Protein AF-A0A2I0L7T7-F1 (afdb_monomer)

Nearest PDB structures (foldseek):
  6m0u-assembly1_A  TM=9.670E-01  e=1.595E-09  Arachis hypogaea
  8peh-assembly1_B  TM=9.390E-01  e=1.366E-09  Lotus japonicus
  8peh-assembly2_C  TM=9.490E-01  e=1.862E-09  Lotus japonicus
  7xdv-assembly2_B  TM=9.484E-01  e=1.100E-07  Arabidopsis thaliana
  8ps7-assembly1_A  TM=7.766E-01  e=1.770E-04  Medicago truncatula

Radius of gyration: 17.0 Å; Cα contacts (8 Å, |Δi|>4): 180; chains: 1; bounding box: 36×36×53 Å

Mean predicted aligned error: 6.67 Å

Structure (mmCIF, N/CA/C/O backbone):
data_AF-A0A2I0L7T7-F1
#
_entry.id   AF-A0A2I0L7T7-F1
#
loop_
_atom_site.group_PDB
_atom_site.id
_atom_site.type_symbol
_atom_site.label_atom_id
_atom_site.label_alt_id
_atom_site.label_comp_id
_atom_site.label_asym_id
_atom_site.label_entity_id
_atom_site.label_seq_id
_atom_site.pdbx_PDB_ins_code
_atom_site.Cartn_x
_atom_site.Cartn_y
_atom_site.Cartn_z
_atom_site.occupancy
_atom_site.B_iso_or_equiv
_atom_site.auth_seq_id
_atom_site.auth_comp_id
_atom_site.auth_asym_id
_atom_site.auth_atom_id
_atom_site.pdbx_PDB_model_num
ATOM 1 N N . MET A 1 1 ? -5.008 14.626 -14.109 1.00 52.53 1 MET A N 1
ATOM 2 C CA . MET A 1 1 ? -6.191 13.937 -13.543 1.00 52.53 1 MET A CA 1
ATOM 3 C C . MET A 1 1 ? -6.039 13.975 -12.029 1.00 52.53 1 MET A C 1
ATOM 5 O O . MET A 1 1 ? -4.927 13.749 -11.578 1.00 52.53 1 MET A O 1
ATOM 9 N N . ASN A 1 2 ? -7.081 14.312 -11.264 1.00 82.94 2 ASN A N 1
ATOM 10 C CA . ASN A 1 2 ? -6.993 14.408 -9.799 1.00 82.94 2 ASN A CA 1
ATOM 11 C C . ASN A 1 2 ? -7.837 13.297 -9.170 1.00 82.94 2 ASN A C 1
ATOM 13 O O . ASN A 1 2 ? -9.029 13.210 -9.468 1.00 82.94 2 ASN A O 1
ATOM 17 N N . ALA A 1 3 ? -7.229 12.471 -8.316 1.00 82.88 3 ALA A N 1
ATOM 18 C CA . ALA A 1 3 ? -7.952 11.460 -7.551 1.00 82.88 3 ALA A CA 1
ATOM 19 C C . ALA A 1 3 ? -8.825 12.121 -6.470 1.00 82.88 3 ALA A C 1
ATOM 21 O O . ALA A 1 3 ? -8.458 13.153 -5.903 1.00 82.88 3 ALA A O 1
ATOM 22 N N . LYS A 1 4 ? -9.990 11.529 -6.193 1.00 85.88 4 LYS A N 1
ATOM 23 C CA . LYS A 1 4 ? -10.905 11.941 -5.123 1.00 85.88 4 LYS A CA 1
ATOM 24 C C . LYS A 1 4 ? -11.348 10.700 -4.361 1.00 85.88 4 LYS A C 1
ATOM 26 O O . LYS A 1 4 ? -11.772 9.733 -4.984 1.00 85.88 4 LYS A O 1
ATOM 31 N N . VAL A 1 5 ? -11.269 10.746 -3.035 1.00 83.94 5 VAL A N 1
ATOM 32 C CA . VAL A 1 5 ? -11.820 9.693 -2.174 1.00 83.94 5 VAL A CA 1
ATOM 33 C C . VAL A 1 5 ? -13.331 9.900 -2.069 1.00 83.94 5 VAL A C 1
ATOM 35 O O . VAL A 1 5 ? -13.794 11.029 -1.896 1.00 83.94 5 VAL A O 1
ATOM 38 N N . CYS A 1 6 ? -14.096 8.823 -2.214 1.00 78.06 6 CYS A N 1
ATOM 39 C CA . CYS A 1 6 ? -15.552 8.825 -2.111 1.00 78.06 6 CYS A CA 1
ATOM 40 C C . CYS A 1 6 ? -16.029 7.573 -1.361 1.00 78.06 6 CYS A C 1
ATOM 42 O O . CYS A 1 6 ? -15.228 6.684 -1.096 1.00 78.06 6 CYS A O 1
ATOM 44 N N . ASP A 1 7 ? -17.318 7.540 -1.020 1.00 77.19 7 ASP A N 1
ATOM 45 C CA . ASP A 1 7 ? -17.968 6.488 -0.225 1.00 77.19 7 ASP A CA 1
ATOM 46 C C . ASP A 1 7 ? -17.467 6.357 1.227 1.00 77.19 7 ASP A C 1
ATOM 48 O O . ASP A 1 7 ? -16.685 5.487 1.599 1.00 77.19 7 ASP A O 1
ATOM 52 N N . PHE A 1 8 ? -17.994 7.234 2.083 1.00 80.38 8 PHE A N 1
ATOM 53 C CA . PHE A 1 8 ? -17.770 7.207 3.531 1.00 80.38 8 PHE A CA 1
ATOM 54 C C . PHE A 1 8 ? -18.842 6.387 4.277 1.00 80.38 8 PHE A C 1
ATOM 56 O O . PHE A 1 8 ? -19.000 6.531 5.489 1.00 80.38 8 PHE A O 1
ATOM 63 N N . GLY A 1 9 ? -19.616 5.537 3.582 1.00 70.75 9 GLY A N 1
ATOM 64 C CA . GLY A 1 9 ? -20.756 4.809 4.1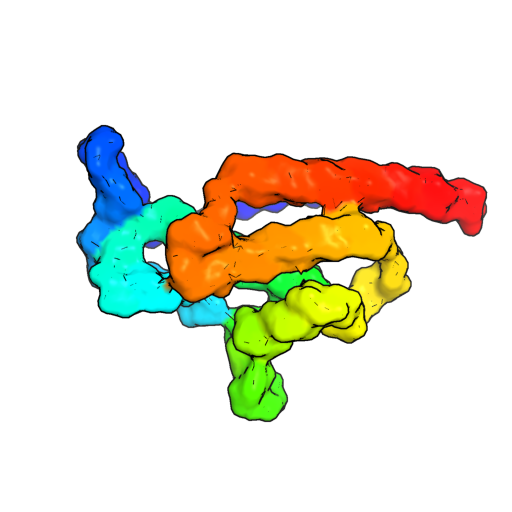63 1.00 70.75 9 GLY A CA 1
ATOM 65 C C . GLY A 1 9 ? -20.378 3.816 5.270 1.00 70.75 9 GLY A C 1
ATOM 66 O O . GLY A 1 9 ? -21.218 3.446 6.096 1.00 70.75 9 GLY A O 1
ATOM 67 N N . LEU A 1 10 ? -19.107 3.411 5.317 1.00 75.06 10 LEU A N 1
ATOM 68 C CA . LEU A 1 10 ? -18.542 2.545 6.355 1.00 75.06 10 LEU A CA 1
ATOM 69 C C . LEU A 1 10 ? -17.606 3.277 7.323 1.00 75.06 10 LEU A C 1
ATOM 71 O O . LEU A 1 10 ? -17.155 2.664 8.293 1.00 75.06 10 LEU A O 1
ATOM 75 N N . SER A 1 11 ? -17.341 4.567 7.104 1.00 76.44 11 SER A N 1
ATOM 76 C CA . SER A 1 11 ? -16.431 5.343 7.942 1.00 76.44 11 SER A CA 1
ATOM 77 C C . SER A 1 11 ? -16.917 5.391 9.388 1.00 76.44 11 SER A C 1
ATOM 79 O O . SER A 1 11 ? -18.112 5.512 9.678 1.00 76.44 11 SER A O 1
ATOM 81 N N . LYS A 1 12 ? -15.970 5.289 10.320 1.00 78.56 12 LYS A N 1
ATOM 82 C CA . LYS A 1 12 ? -16.234 5.350 11.756 1.00 78.56 12 LYS A CA 1
ATOM 83 C C . LYS A 1 12 ? -15.550 6.571 12.340 1.00 78.56 12 LYS A C 1
ATOM 85 O O . LYS A 1 12 ? -14.352 6.753 12.172 1.00 78.56 12 LYS A O 1
ATOM 90 N N . GLN A 1 13 ? -16.321 7.387 13.048 1.00 75.81 13 GLN A N 1
ATOM 91 C CA . GLN A 1 13 ? -15.763 8.459 13.855 1.00 75.81 13 GLN A CA 1
ATOM 92 C C . GLN A 1 13 ? -15.314 7.886 15.198 1.00 75.81 13 GLN A C 1
ATOM 94 O O . GLN A 1 13 ? -16.100 7.247 15.901 1.00 75.81 13 GLN A O 1
ATOM 99 N N . ILE A 1 14 ? -14.061 8.137 15.560 1.00 71.00 14 ILE A N 1
ATOM 100 C CA . ILE A 1 14 ? -13.557 7.873 16.903 1.00 71.00 14 ILE A CA 1
ATOM 101 C C . ILE A 1 14 ? -14.066 9.009 17.799 1.00 71.00 14 ILE A C 1
ATOM 103 O O . ILE A 1 14 ? -13.699 10.166 17.622 1.00 71.00 14 ILE A O 1
ATOM 107 N N . THR A 1 15 ? -14.989 8.698 18.710 1.00 62.19 15 THR A N 1
ATOM 108 C CA . THR A 1 15 ? -15.691 9.695 19.543 1.00 62.19 15 THR A CA 1
ATOM 109 C C . THR A 1 15 ? -15.010 9.978 20.884 1.00 62.19 15 THR A C 1
ATOM 111 O O . THR A 1 15 ? -15.459 10.858 21.614 1.00 62.19 15 THR A O 1
ATOM 114 N N . ARG A 1 16 ? -13.939 9.251 21.227 1.00 64.19 16 ARG A N 1
ATOM 115 C CA . ARG A 1 16 ? -13.134 9.471 22.439 1.00 64.19 16 ARG A CA 1
ATOM 116 C C . ARG A 1 16 ? -11.702 9.798 22.039 1.00 64.19 16 ARG A C 1
ATOM 118 O O . ARG A 1 16 ? -11.113 9.026 21.293 1.00 64.19 16 ARG A O 1
ATOM 125 N N . GLU A 1 17 ? -11.151 10.884 22.576 1.00 57.69 17 GLU A N 1
ATOM 126 C CA . GLU A 1 17 ? -9.782 11.343 22.279 1.00 57.69 17 GLU A CA 1
ATOM 127 C C . GLU A 1 17 ? -8.707 10.283 22.603 1.00 57.69 17 GLU A C 1
ATOM 129 O O . GLU A 1 17 ? -7.692 10.225 21.919 1.00 57.69 17 GLU A O 1
ATOM 134 N N . ASP A 1 18 ? -8.970 9.379 23.556 1.00 59.47 18 ASP A N 1
ATOM 135 C CA . ASP A 1 18 ? -8.044 8.303 23.958 1.00 59.47 18 ASP A CA 1
ATOM 136 C C . ASP A 1 18 ? -8.282 6.952 23.250 1.00 59.47 18 ASP A C 1
ATOM 138 O O . ASP A 1 18 ? -7.606 5.961 23.540 1.00 59.47 18 ASP A O 1
ATOM 142 N N . ALA A 1 19 ? -9.295 6.843 22.384 1.00 61.19 19 ALA A N 1
ATOM 143 C CA . ALA A 1 19 ? -9.620 5.569 21.749 1.00 61.19 19 ALA A CA 1
ATOM 144 C C . ALA A 1 19 ? -8.732 5.329 20.521 1.00 61.19 19 ALA A C 1
ATOM 146 O O . ALA A 1 19 ? -8.837 6.014 19.513 1.00 61.19 19 ALA A O 1
ATOM 147 N N . THR A 1 20 ? -7.893 4.297 20.583 1.00 70.25 20 THR A N 1
ATOM 148 C CA . THR A 1 20 ? -7.011 3.885 19.475 1.00 70.25 20 THR A CA 1
ATOM 149 C C . THR A 1 20 ? -7.703 3.002 18.434 1.00 70.25 20 THR A C 1
ATOM 151 O O . THR A 1 20 ? -7.120 2.695 17.395 1.00 70.25 20 THR A O 1
ATOM 154 N N . HIS A 1 21 ? -8.932 2.557 18.714 1.00 69.94 21 HIS A N 1
ATOM 155 C CA . HIS A 1 21 ? -9.677 1.625 17.877 1.00 69.94 21 HIS A CA 1
ATOM 156 C C . HIS A 1 21 ? -11.194 1.757 18.065 1.00 69.94 21 HIS A C 1
ATOM 158 O O . HIS A 1 21 ? -11.683 2.231 19.094 1.00 69.94 21 HIS A O 1
ATOM 164 N N . VAL A 1 22 ? -11.949 1.262 17.084 1.00 70.62 22 VAL A N 1
ATOM 165 C CA . VAL A 1 22 ? -13.403 1.089 17.146 1.00 70.62 22 VAL A CA 1
ATOM 166 C C . VAL A 1 22 ? -13.720 -0.401 17.071 1.00 70.62 22 VAL A C 1
ATOM 168 O O . VAL A 1 22 ? -13.466 -1.042 16.055 1.00 70.62 22 VAL A O 1
ATOM 171 N N . THR A 1 23 ? -14.311 -0.961 18.129 1.00 73.31 23 THR A N 1
ATOM 172 C CA . THR A 1 23 ? -14.825 -2.340 18.087 1.00 73.31 23 THR A CA 1
ATOM 173 C C . THR A 1 23 ? -16.148 -2.355 17.324 1.00 73.31 23 THR A C 1
ATOM 175 O O . THR A 1 23 ? -17.106 -1.684 17.716 1.00 73.31 23 THR A O 1
ATOM 178 N N . THR A 1 24 ? -16.223 -3.079 16.208 1.00 66.00 24 THR A N 1
ATOM 179 C CA . THR A 1 24 ? -17.431 -3.122 15.373 1.00 66.00 24 THR A CA 1
ATOM 180 C C . THR A 1 24 ? -17.537 -4.433 14.600 1.00 66.00 24 THR A C 1
ATOM 182 O O . THR A 1 24 ? -16.538 -5.114 14.391 1.00 66.00 24 THR A O 1
ATOM 185 N N . VAL A 1 25 ? -18.751 -4.783 14.152 1.00 67.94 25 VAL A N 1
ATOM 186 C CA . VAL A 1 25 ? -18.948 -5.922 13.243 1.00 67.94 25 VAL A CA 1
ATOM 187 C C . VAL A 1 25 ? -18.085 -5.701 12.008 1.00 67.94 25 VAL A C 1
ATOM 189 O O . VAL A 1 25 ? -18.133 -4.618 11.420 1.00 67.94 25 VAL A O 1
ATOM 192 N N . VAL A 1 26 ? -17.327 -6.726 11.623 1.00 70.31 26 VAL A N 1
ATOM 193 C CA . VAL A 1 26 ? -16.447 -6.680 10.457 1.00 70.31 26 VAL A CA 1
ATOM 194 C C . VAL A 1 26 ? -17.256 -6.308 9.215 1.00 70.31 26 VAL A C 1
ATOM 196 O O . VAL A 1 26 ? -18.179 -7.022 8.819 1.00 70.31 26 VAL A O 1
ATOM 199 N N . LYS A 1 27 ? -16.923 -5.165 8.616 1.00 72.44 27 LYS A N 1
ATOM 200 C CA . LYS A 1 27 ? -17.485 -4.683 7.351 1.00 72.44 27 LYS A CA 1
ATOM 201 C C . LYS A 1 27 ? -16.350 -4.183 6.467 1.00 72.44 27 LYS A C 1
ATOM 203 O O . LYS A 1 27 ? -15.466 -3.487 6.947 1.00 72.44 27 LYS A O 1
ATOM 208 N N . GLY A 1 28 ? -16.394 -4.515 5.183 1.00 76.31 28 GLY A N 1
ATOM 209 C CA . GLY A 1 28 ? -15.417 -4.061 4.199 1.00 76.31 28 GLY A CA 1
ATOM 210 C C . GLY A 1 28 ? -15.481 -4.880 2.915 1.00 76.31 28 GLY A C 1
ATOM 211 O O . GLY A 1 28 ? -16.247 -5.842 2.818 1.00 76.31 28 GLY A O 1
ATOM 212 N N . THR A 1 29 ? -14.674 -4.488 1.935 1.00 82.62 29 THR A N 1
ATOM 213 C CA . THR A 1 29 ? -14.579 -5.169 0.640 1.00 82.62 29 THR A CA 1
ATOM 214 C C . THR A 1 29 ? -13.547 -6.290 0.715 1.00 82.62 29 THR A C 1
ATOM 216 O O . THR A 1 29 ? -12.422 -6.087 1.180 1.00 82.62 29 THR A O 1
ATOM 219 N N . ALA A 1 30 ? -13.920 -7.487 0.256 1.00 84.06 30 ALA A N 1
ATOM 220 C CA . ALA A 1 30 ? -13.005 -8.622 0.191 1.00 84.06 30 ALA A CA 1
ATOM 221 C C . ALA A 1 30 ? -11.769 -8.271 -0.661 1.00 84.06 30 ALA A C 1
ATOM 223 O O . ALA A 1 30 ? -11.896 -7.639 -1.705 1.00 84.06 30 ALA A O 1
ATOM 224 N N . GLY A 1 31 ? -10.576 -8.655 -0.199 1.00 87.31 31 GLY A N 1
ATOM 225 C CA . GLY A 1 31 ? -9.300 -8.322 -0.851 1.00 87.31 31 GLY A CA 1
ATOM 226 C C . GLY A 1 31 ? -8.586 -7.109 -0.261 1.00 87.31 31 GLY A C 1
ATOM 227 O O . GLY A 1 31 ? -7.364 -7.124 -0.182 1.00 87.31 31 GLY A O 1
ATOM 228 N N . TYR A 1 32 ? -9.333 -6.117 0.231 1.00 91.75 32 TYR A N 1
ATOM 229 C CA . TYR A 1 32 ? -8.780 -4.925 0.892 1.00 91.75 32 TYR A CA 1
ATOM 230 C C . TYR A 1 32 ? -8.804 -5.024 2.421 1.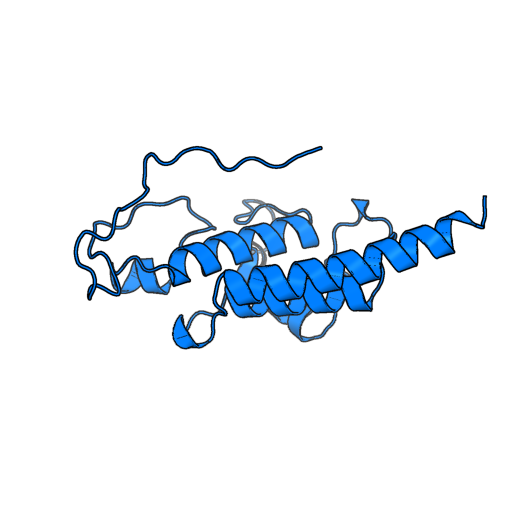00 91.75 32 TYR A C 1
ATOM 232 O O . TYR A 1 32 ? -8.196 -4.213 3.110 1.00 91.75 32 TYR A O 1
ATOM 240 N N . LEU A 1 33 ? -9.529 -6.006 2.962 1.00 90.00 33 LEU A N 1
ATOM 241 C CA . LEU A 1 33 ? -9.784 -6.113 4.390 1.00 90.00 33 LEU A CA 1
ATOM 242 C C . LEU A 1 33 ? -8.514 -6.448 5.185 1.00 90.00 33 LEU A C 1
ATOM 244 O O . LEU A 1 33 ? -7.865 -7.464 4.940 1.00 90.00 33 LEU A O 1
ATOM 248 N N . ASP A 1 34 ? -8.228 -5.624 6.191 1.00 91.19 34 ASP A N 1
ATOM 249 C CA . ASP A 1 34 ? -7.150 -5.848 7.149 1.00 91.19 34 ASP A CA 1
ATOM 250 C C . ASP A 1 34 ? -7.348 -7.179 7.914 1.00 91.19 34 ASP A C 1
ATOM 252 O O . ASP A 1 34 ? -8.373 -7.357 8.585 1.00 91.19 34 ASP A O 1
ATOM 256 N N . PRO A 1 35 ? -6.385 -8.121 7.851 1.00 90.31 35 PRO A N 1
ATOM 257 C CA . PRO A 1 35 ? -6.489 -9.411 8.529 1.00 90.31 35 PRO A CA 1
ATOM 258 C C . PRO A 1 35 ? -6.502 -9.292 10.061 1.00 90.31 35 PRO A C 1
ATOM 260 O O . PRO A 1 35 ? -7.117 -10.128 10.730 1.00 90.31 35 PRO A O 1
ATOM 263 N N . GLU A 1 36 ? -5.864 -8.267 10.632 1.00 88.50 36 GLU A N 1
ATOM 264 C CA . GLU A 1 36 ? -5.941 -7.996 12.068 1.00 88.50 36 GLU A CA 1
ATOM 265 C C . GLU A 1 36 ? -7.313 -7.467 12.458 1.00 88.50 36 GLU A C 1
ATOM 267 O O . GLU A 1 36 ? -7.896 -7.974 13.414 1.00 88.50 36 GLU A O 1
ATOM 272 N N . TYR A 1 37 ? -7.878 -6.526 11.699 1.00 84.81 37 TYR A N 1
ATOM 273 C CA . TYR A 1 37 ? -9.254 -6.073 11.914 1.00 84.81 37 TYR A CA 1
ATOM 274 C C . TYR A 1 37 ? -10.249 -7.234 11.804 1.00 84.81 37 TYR A C 1
ATOM 276 O O . TYR A 1 37 ? -11.122 -7.379 12.656 1.00 84.81 37 TYR A O 1
ATOM 284 N N . TYR A 1 38 ? -10.090 -8.105 10.804 1.00 84.69 38 TYR A N 1
ATOM 285 C CA . TYR A 1 38 ? -10.927 -9.294 10.649 1.00 84.69 38 TYR A CA 1
ATOM 286 C C . TYR A 1 38 ? -10.869 -10.210 11.882 1.00 84.69 38 TYR A C 1
ATOM 288 O O . TYR A 1 38 ? -11.896 -10.712 12.336 1.00 84.69 38 TYR A O 1
ATOM 296 N N . SER A 1 39 ? -9.672 -10.405 12.439 1.00 85.06 39 SER A N 1
ATOM 297 C CA . SER A 1 39 ? -9.446 -11.333 13.553 1.00 85.06 39 SER A CA 1
ATOM 298 C C . SER A 1 39 ? -9.830 -10.743 14.912 1.00 85.06 39 SER A C 1
ATOM 300 O O . SER A 1 39 ? -10.379 -11.441 15.761 1.00 85.06 39 SER A O 1
ATOM 302 N N . THR A 1 40 ? -9.538 -9.461 15.131 1.00 85.69 40 THR A N 1
ATOM 303 C CA . THR A 1 40 ? -9.704 -8.773 16.422 1.00 85.69 40 THR A CA 1
ATOM 304 C C . THR A 1 40 ? -11.023 -8.013 16.532 1.00 85.69 40 THR A C 1
ATOM 306 O O . THR A 1 40 ? -11.432 -7.664 17.636 1.00 85.69 40 THR A O 1
ATOM 309 N N . GLN A 1 41 ? -11.684 -7.739 15.401 1.00 83.38 41 GLN A N 1
ATOM 310 C CA . GLN A 1 41 ? -12.837 -6.837 15.281 1.00 83.38 41 GLN A CA 1
ATOM 311 C C . GLN A 1 41 ? -12.535 -5.387 15.702 1.00 83.38 41 GLN A C 1
ATOM 313 O O . GLN A 1 41 ? -13.458 -4.594 15.911 1.00 83.38 41 GLN A O 1
ATOM 318 N N . GLN A 1 42 ? -11.250 -5.027 15.807 1.00 83.06 42 GLN A N 1
ATOM 319 C CA . GLN A 1 42 ? -10.782 -3.690 16.160 1.00 83.06 42 GLN A CA 1
ATOM 320 C C . GLN A 1 42 ? -10.382 -2.930 14.899 1.00 83.06 42 GLN A C 1
ATOM 322 O O . GLN A 1 42 ? -9.360 -3.213 14.279 1.00 83.06 42 GLN A O 1
ATOM 327 N N . LEU A 1 43 ? -11.214 -1.972 14.502 1.00 82.69 43 LEU A N 1
ATOM 328 C CA . LEU A 1 43 ? -10.909 -1.079 13.392 1.00 82.69 43 LEU A CA 1
ATOM 329 C C . LEU A 1 43 ? -9.971 0.024 13.885 1.00 82.69 43 LEU A C 1
ATOM 331 O O . LEU A 1 43 ? -10.288 0.697 14.867 1.00 82.69 43 LEU A O 1
ATOM 335 N N . THR A 1 44 ? -8.848 0.228 13.203 1.00 87.75 44 THR A N 1
ATOM 336 C CA . THR A 1 44 ? -7.850 1.255 13.544 1.00 87.75 44 THR A CA 1
ATOM 337 C C . THR A 1 44 ? -7.462 2.060 12.307 1.00 87.75 44 THR A C 1
ATOM 339 O O . THR A 1 44 ? -7.713 1.631 11.183 1.00 87.75 44 THR A O 1
ATOM 342 N N . GLU A 1 45 ? -6.751 3.175 12.487 1.00 90.38 45 GLU A N 1
ATOM 343 C CA . GLU A 1 45 ? -6.127 3.892 11.361 1.00 90.38 45 GLU A CA 1
ATOM 344 C C . GLU A 1 45 ? -5.163 2.991 10.563 1.00 90.38 45 GLU A C 1
ATOM 346 O O . GLU A 1 45 ? -4.987 3.159 9.357 1.00 90.38 45 GLU A O 1
ATOM 351 N N . LYS A 1 46 ? -4.560 1.980 11.206 1.00 94.50 46 LYS A N 1
ATOM 352 C CA . LYS A 1 46 ? -3.691 1.004 10.530 1.00 94.50 46 LYS A CA 1
ATOM 353 C C . LYS A 1 46 ? -4.464 0.051 9.618 1.00 94.50 46 LYS A C 1
ATOM 355 O O . LYS A 1 46 ? -3.854 -0.537 8.722 1.00 94.50 46 LYS A O 1
ATOM 360 N N . SER A 1 47 ? -5.773 -0.099 9.807 1.00 92.38 47 SER A N 1
ATOM 361 C CA . SER A 1 47 ? -6.636 -0.853 8.892 1.00 92.38 47 SER A CA 1
ATOM 362 C C . SER A 1 47 ? -6.845 -0.102 7.572 1.00 92.38 47 SER A C 1
ATOM 364 O O . SER A 1 47 ? -6.841 -0.720 6.504 1.00 92.38 47 SER A O 1
ATOM 366 N N . ASP A 1 48 ? -6.91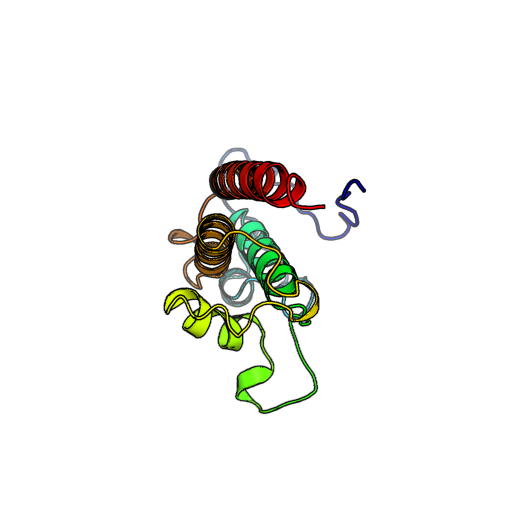3 1.233 7.622 1.00 93.81 48 ASP A N 1
ATOM 367 C CA . ASP A 1 48 ? -6.933 2.077 6.421 1.00 93.81 48 ASP A CA 1
ATOM 368 C C . ASP A 1 48 ? -5.577 2.050 5.703 1.00 93.81 48 ASP A C 1
ATOM 370 O O . ASP A 1 48 ? -5.535 1.928 4.478 1.00 93.81 48 ASP A O 1
ATOM 374 N N . VAL A 1 49 ? -4.464 2.067 6.452 1.00 97.56 49 VAL A N 1
ATOM 375 C CA . VAL A 1 49 ? -3.110 1.899 5.883 1.00 97.56 49 VAL A CA 1
ATOM 376 C C . VAL A 1 49 ? -2.993 0.577 5.123 1.00 97.56 49 VAL A C 1
ATOM 378 O O . VAL A 1 49 ? -2.478 0.563 4.007 1.00 97.56 49 VAL A O 1
ATOM 381 N N . TYR A 1 50 ? -3.497 -0.524 5.691 1.00 97.12 50 TYR A N 1
ATOM 382 C CA . TYR A 1 50 ? -3.496 -1.824 5.015 1.00 97.12 50 TYR A CA 1
ATOM 383 C C . TYR A 1 50 ? -4.268 -1.768 3.697 1.00 97.12 50 TYR A C 1
ATOM 385 O O . TYR A 1 50 ? -3.731 -2.122 2.647 1.00 97.12 50 TYR A O 1
ATOM 393 N N . SER A 1 51 ? -5.501 -1.260 3.746 1.00 95.88 51 SER A N 1
ATOM 394 C CA . SER A 1 51 ? -6.374 -1.152 2.573 1.00 95.88 51 SER A CA 1
ATOM 395 C C . SER A 1 51 ? -5.735 -0.293 1.476 1.00 95.88 51 SER A C 1
ATOM 397 O O . SER A 1 51 ? -5.755 -0.660 0.302 1.00 95.88 51 SER A O 1
ATOM 399 N N . PHE A 1 52 ? -5.098 0.820 1.851 1.00 97.50 52 PHE A N 1
ATOM 400 C CA . PHE A 1 52 ? -4.356 1.669 0.921 1.00 97.50 52 PHE A CA 1
ATOM 401 C C . PHE A 1 52 ? -3.105 0.976 0.359 1.00 97.50 52 PHE A C 1
ATOM 403 O O . PHE A 1 52 ? -2.804 1.113 -0.824 1.00 97.50 52 PHE A O 1
ATOM 410 N N . GLY A 1 53 ? -2.403 0.183 1.170 1.00 98.00 53 GLY A N 1
ATOM 411 C CA . GLY A 1 53 ? -1.295 -0.657 0.717 1.00 98.00 53 GLY A CA 1
ATOM 412 C C . GLY A 1 53 ? -1.712 -1.635 -0.383 1.00 98.00 53 GLY A C 1
ATOM 413 O O . GLY A 1 53 ? -1.000 -1.769 -1.375 1.00 98.00 53 GLY A O 1
ATOM 414 N N . VAL A 1 54 ? -2.892 -2.251 -0.263 1.00 97.56 54 VAL A N 1
ATOM 415 C CA . VAL A 1 54 ? -3.463 -3.105 -1.320 1.00 97.56 54 VAL A CA 1
ATOM 416 C C . VAL A 1 54 ? -3.708 -2.308 -2.604 1.00 97.56 54 VAL A C 1
ATOM 418 O O . VAL A 1 54 ? -3.335 -2.777 -3.675 1.00 97.56 54 VAL A O 1
ATOM 421 N N . VAL A 1 55 ? -4.248 -1.086 -2.506 1.00 96.88 55 VAL A N 1
ATOM 422 C CA . VAL A 1 55 ? -4.426 -0.192 -3.668 1.00 96.88 55 VAL A CA 1
ATOM 423 C C . VAL A 1 55 ? -3.085 0.137 -4.329 1.00 96.88 55 VAL A C 1
ATOM 425 O O . VAL A 1 55 ? -2.987 0.133 -5.552 1.00 96.88 55 VAL A O 1
ATOM 428 N N . LEU A 1 56 ? -2.024 0.388 -3.555 1.00 97.56 56 LEU A N 1
ATOM 429 C CA . LEU A 1 56 ? -0.691 0.604 -4.127 1.00 97.56 56 LEU A CA 1
ATOM 430 C C . LEU A 1 56 ? -0.190 -0.633 -4.879 1.00 97.56 56 LEU A C 1
ATOM 432 O O . LEU A 1 56 ? 0.336 -0.493 -5.978 1.00 97.56 56 LEU A O 1
ATOM 436 N N . LEU A 1 57 ? -0.369 -1.835 -4.324 1.00 97.12 57 LEU A N 1
ATOM 437 C CA . LEU A 1 57 ? 0.003 -3.072 -5.016 1.00 97.12 57 LEU A CA 1
ATOM 438 C C . LEU A 1 57 ? -0.797 -3.265 -6.307 1.00 97.12 57 LEU A C 1
ATOM 440 O O . LEU A 1 57 ? -0.224 -3.671 -7.315 1.00 97.12 57 LEU A O 1
ATOM 444 N N . GLU A 1 58 ? -2.089 -2.944 -6.291 1.00 95.81 58 GLU A N 1
ATOM 445 C CA . GLU A 1 58 ? -2.964 -2.999 -7.465 1.00 95.81 58 GLU A CA 1
ATOM 446 C C . GLU A 1 58 ? -2.473 -2.045 -8.560 1.00 95.81 58 GLU A C 1
ATOM 448 O O . GLU A 1 58 ? -2.369 -2.446 -9.717 1.00 95.81 58 GLU A O 1
ATOM 453 N N . LEU A 1 59 ? -2.069 -0.824 -8.196 1.00 95.44 59 LEU A N 1
ATOM 454 C CA . LEU A 1 59 ? -1.493 0.149 -9.129 1.00 95.44 59 LEU A CA 1
ATOM 455 C C . LEU A 1 59 ? -0.122 -0.274 -9.672 1.00 95.44 59 LEU A C 1
ATOM 457 O O . LEU A 1 59 ? 0.161 -0.036 -10.842 1.00 95.44 59 LEU A O 1
ATOM 461 N N . ILE A 1 60 ? 0.731 -0.876 -8.838 1.00 95.31 60 ILE A N 1
ATOM 462 C CA . ILE A 1 60 ? 2.060 -1.348 -9.253 1.00 95.31 60 ILE A CA 1
ATOM 463 C C . ILE A 1 60 ? 1.928 -2.524 -10.218 1.00 95.31 60 ILE A C 1
ATOM 465 O O . ILE A 1 60 ? 2.633 -2.563 -11.220 1.00 95.31 60 ILE A O 1
ATOM 469 N N . CYS A 1 61 ? 1.051 -3.481 -9.912 1.00 93.81 61 CYS A N 1
ATOM 470 C CA . CYS A 1 61 ? 0.973 -4.747 -10.639 1.00 93.81 61 CYS A CA 1
ATOM 471 C C . CYS A 1 61 ? -0.055 -4.732 -11.778 1.00 93.81 61 CYS A C 1
ATOM 473 O O . CYS A 1 61 ? -0.029 -5.622 -12.622 1.00 93.81 61 CYS A O 1
ATOM 475 N N . GLY A 1 62 ? -0.997 -3.783 -11.781 1.00 92.88 62 GLY A N 1
ATOM 476 C CA . GLY A 1 62 ? -2.102 -3.750 -12.743 1.00 92.88 62 GLY A CA 1
ATOM 477 C C . GLY A 1 62 ? -3.089 -4.908 -12.569 1.00 92.88 62 GLY A C 1
ATOM 478 O O . GLY A 1 62 ? -3.700 -5.354 -13.540 1.00 92.88 62 GLY A O 1
ATOM 479 N N . ARG A 1 63 ? -3.219 -5.448 -11.348 1.00 91.62 63 ARG A N 1
ATOM 480 C CA . ARG A 1 63 ? -4.023 -6.643 -11.040 1.00 91.62 63 ARG A CA 1
ATOM 481 C C . ARG A 1 63 ? -5.013 -6.368 -9.919 1.00 91.62 63 ARG A C 1
ATOM 483 O O . ARG A 1 63 ? -4.658 -5.735 -8.930 1.00 91.62 63 ARG A O 1
ATOM 490 N N . GLU A 1 64 ? -6.213 -6.926 -10.047 1.00 91.25 64 GLU A N 1
ATOM 491 C CA . GLU A 1 64 ? -7.240 -6.858 -9.006 1.00 91.25 64 GLU A CA 1
ATOM 492 C C . GLU A 1 64 ? -6.769 -7.552 -7.706 1.00 91.25 64 GLU A C 1
ATOM 494 O O . GLU A 1 64 ? -6.064 -8.567 -7.769 1.00 91.25 64 GLU A O 1
ATOM 499 N N . PRO A 1 65 ? -7.183 -7.068 -6.518 1.00 90.25 65 PRO A N 1
ATOM 500 C CA . PRO A 1 65 ? -6.764 -7.630 -5.232 1.00 90.25 65 PRO A CA 1
ATOM 501 C C . PRO A 1 65 ? -7.121 -9.101 -5.032 1.00 90.25 65 PRO A C 1
ATOM 503 O O . PRO A 1 65 ? -6.396 -9.830 -4.349 1.00 90.25 65 PRO A O 1
ATOM 506 N N . LEU A 1 66 ? -8.257 -9.520 -5.594 1.00 88.56 66 LEU A N 1
ATOM 507 C CA . LEU A 1 66 ? -8.701 -10.905 -5.632 1.00 88.56 66 LEU A CA 1
ATOM 508 C C . LEU A 1 66 ? -8.920 -11.301 -7.084 1.00 88.56 66 LEU A C 1
ATOM 510 O O . LEU A 1 66 ? -9.818 -10.778 -7.735 1.00 88.56 66 LEU A O 1
ATOM 514 N N . SER A 1 67 ? -8.123 -12.241 -7.582 1.00 79.00 67 SER A N 1
ATOM 515 C CA . SER A 1 67 ? -8.289 -12.753 -8.938 1.00 79.00 67 SER A CA 1
ATOM 516 C C . SER A 1 67 ? -9.012 -14.091 -8.918 1.00 79.00 67 SER A C 1
ATOM 518 O O . SER A 1 67 ? -8.568 -15.040 -8.279 1.00 79.00 67 SER A O 1
ATOM 520 N N . HIS A 1 68 ? -10.101 -14.201 -9.677 1.00 66.62 68 HIS A N 1
ATOM 521 C CA . HIS A 1 68 ? -10.807 -15.470 -9.885 1.00 66.62 68 HIS A CA 1
ATOM 522 C C . HIS A 1 68 ? -10.149 -16.365 -10.950 1.00 66.62 68 HIS A C 1
ATOM 524 O O . HIS A 1 68 ? -10.653 -17.446 -11.249 1.00 66.62 68 HIS A O 1
ATOM 530 N N . THR A 1 69 ? -9.031 -15.924 -11.530 1.00 63.66 69 THR A N 1
ATOM 531 C CA . THR A 1 69 ? -8.338 -16.591 -12.634 1.00 63.66 69 THR A CA 1
ATOM 532 C C . THR A 1 69 ? -6.868 -16.812 -12.286 1.00 63.66 69 THR A C 1
ATOM 534 O O . THR A 1 69 ? -6.168 -15.856 -11.967 1.00 63.66 69 THR A O 1
ATOM 537 N N . GLY A 1 70 ? -6.378 -18.051 -12.384 1.00 65.12 70 GLY A N 1
ATOM 538 C CA . GLY A 1 70 ? -4.971 -18.386 -12.134 1.00 65.12 70 GLY A CA 1
ATOM 539 C C . GLY A 1 70 ? -4.785 -19.604 -11.229 1.00 65.12 70 GLY A C 1
ATOM 540 O O . GLY A 1 70 ? -5.707 -20.396 -11.032 1.00 65.12 70 GLY A O 1
ATOM 541 N N . THR A 1 71 ? -3.573 -19.769 -10.692 1.00 65.94 71 THR A N 1
ATOM 542 C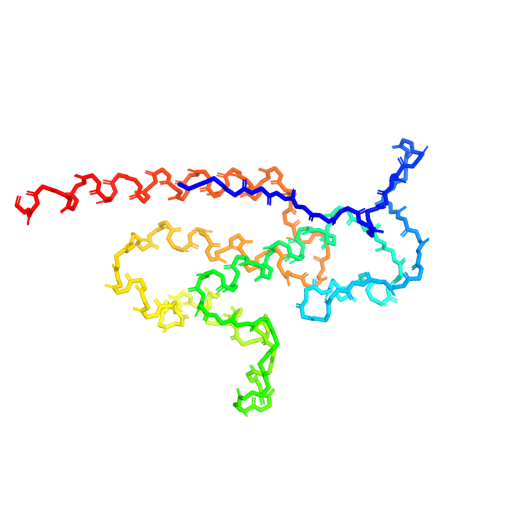 CA . THR A 1 71 ? -3.271 -20.793 -9.681 1.00 65.94 71 THR A CA 1
ATOM 543 C C . THR A 1 71 ? -3.821 -20.371 -8.313 1.00 65.94 71 THR A C 1
ATOM 545 O O . THR A 1 71 ? -3.949 -19.167 -8.064 1.00 65.94 71 THR A O 1
ATOM 548 N N . PRO A 1 72 ? -4.109 -21.316 -7.395 1.00 64.56 72 PRO A N 1
ATOM 549 C CA . PRO A 1 72 ? -4.587 -21.000 -6.043 1.00 64.56 72 PRO A CA 1
ATOM 550 C C . PRO A 1 72 ? -3.714 -19.969 -5.310 1.00 64.56 72 PRO A C 1
ATOM 552 O O . PRO A 1 72 ? -4.230 -19.107 -4.603 1.00 64.56 72 PRO A O 1
ATOM 555 N N . ASP A 1 73 ? -2.403 -20.007 -5.558 1.00 63.25 73 ASP A N 1
ATOM 556 C CA . ASP A 1 73 ? -1.409 -19.121 -4.942 1.00 63.25 73 ASP A CA 1
ATOM 557 C C . ASP A 1 73 ? -1.470 -17.674 -5.464 1.00 63.25 73 ASP A C 1
ATOM 559 O O . ASP A 1 73 ? -0.972 -16.754 -4.821 1.00 63.25 73 ASP A O 1
ATOM 563 N N . SER A 1 74 ? -2.107 -17.455 -6.619 1.00 67.94 74 SER A N 1
ATOM 564 C CA . SER A 1 74 ? -2.278 -16.137 -7.248 1.00 67.94 74 SER A CA 1
ATOM 565 C C . SER A 1 74 ? -3.635 -15.486 -6.969 1.00 67.94 74 SER A C 1
ATOM 567 O O . SER A 1 74 ? -3.899 -14.389 -7.458 1.00 67.94 74 SER A O 1
ATOM 569 N N . PHE A 1 75 ? -4.492 -16.145 -6.179 1.00 82.94 75 PHE A N 1
ATOM 570 C CA . PHE A 1 75 ? -5.833 -15.648 -5.872 1.00 82.94 75 PHE A CA 1
ATOM 571 C C . PHE A 1 75 ? -5.801 -14.323 -5.104 1.00 82.94 75 PHE A C 1
ATOM 573 O O . PHE A 1 75 ? -6.634 -13.457 -5.343 1.00 82.94 75 PHE A O 1
ATOM 580 N N . ASN A 1 76 ? -4.845 -14.155 -4.185 1.00 90.25 76 ASN A N 1
ATOM 581 C CA . ASN A 1 76 ? -4.710 -12.956 -3.365 1.00 90.25 76 ASN A CA 1
ATOM 582 C C . ASN A 1 76 ? -3.480 -12.144 -3.789 1.00 90.25 76 ASN A C 1
ATOM 584 O O . ASN A 1 76 ? -2.348 -12.623 -3.690 1.00 90.25 76 ASN A O 1
ATOM 588 N N . LEU A 1 77 ? -3.709 -10.895 -4.194 1.00 93.56 77 LEU A N 1
ATOM 589 C CA . LEU A 1 77 ? -2.670 -9.989 -4.678 1.00 93.56 77 LEU A CA 1
ATOM 590 C C . LEU A 1 77 ? -1.548 -9.770 -3.661 1.00 93.56 77 LEU A C 1
ATOM 592 O O . LEU A 1 77 ? -0.383 -9.763 -4.041 1.00 93.56 77 LEU A O 1
ATOM 596 N N . VAL A 1 78 ? -1.876 -9.616 -2.375 1.00 93.69 78 VAL A N 1
ATOM 597 C CA . VAL A 1 78 ? -0.876 -9.380 -1.321 1.00 93.69 78 VAL A CA 1
ATOM 598 C C . VAL A 1 78 ? 0.046 -10.586 -1.175 1.00 93.69 78 VAL A C 1
ATOM 600 O O . VAL A 1 78 ? 1.264 -10.419 -1.132 1.00 93.69 78 VAL A O 1
ATOM 603 N N . LEU A 1 79 ? -0.519 -11.796 -1.115 1.00 91.69 79 LEU A N 1
ATOM 604 C CA . LEU A 1 79 ? 0.263 -13.031 -0.993 1.00 91.69 79 LEU A CA 1
ATOM 605 C C . LEU A 1 79 ? 1.159 -13.259 -2.210 1.00 91.69 79 LEU A C 1
ATOM 607 O O . LEU A 1 79 ? 2.295 -13.701 -2.049 1.00 91.69 79 LEU A O 1
ATOM 611 N N . TRP A 1 80 ? 0.661 -12.926 -3.400 1.00 92.31 80 TRP A N 1
ATOM 612 C CA . TRP A 1 80 ? 1.412 -13.073 -4.636 1.00 92.31 80 TRP A CA 1
ATOM 613 C C . TRP A 1 80 ? 2.495 -11.998 -4.800 1.00 92.31 80 TRP A C 1
ATOM 615 O O . TRP A 1 80 ? 3.644 -12.353 -5.009 1.00 92.31 80 TRP A O 1
ATOM 625 N N . ALA A 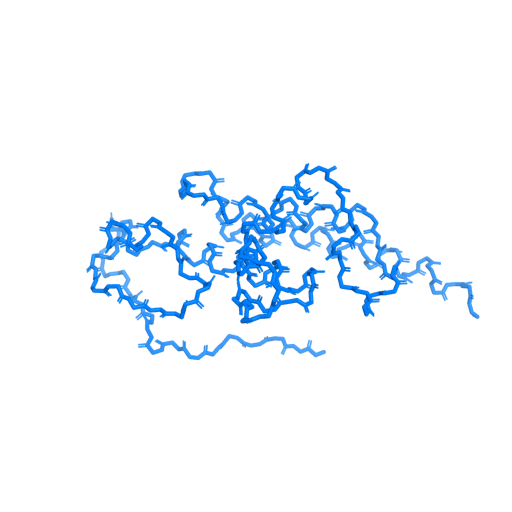1 81 ? 2.180 -10.705 -4.677 1.00 93.75 81 ALA A N 1
ATOM 626 C CA . ALA A 1 81 ? 3.101 -9.615 -5.025 1.00 93.75 81 ALA A CA 1
ATOM 627 C C . ALA A 1 81 ? 4.203 -9.382 -3.981 1.00 93.75 81 ALA A C 1
ATOM 629 O O . ALA A 1 81 ? 5.350 -9.088 -4.327 1.00 93.75 81 ALA A O 1
ATOM 630 N N . LYS A 1 82 ? 3.873 -9.517 -2.690 1.00 93.69 82 LYS A N 1
ATOM 631 C CA . LYS A 1 82 ? 4.782 -9.198 -1.581 1.00 93.69 82 LYS A CA 1
ATOM 632 C C . LYS A 1 82 ? 6.165 -9.870 -1.679 1.00 93.69 82 LYS A C 1
ATOM 634 O O . LYS A 1 82 ? 7.147 -9.132 -1.578 1.00 93.69 82 LYS A O 1
ATOM 639 N N . PRO A 1 83 ? 6.300 -11.197 -1.888 1.00 93.12 83 PRO A N 1
ATOM 640 C CA . PRO A 1 83 ? 7.617 -11.838 -1.952 1.00 93.12 83 PRO A CA 1
ATOM 641 C C . PRO A 1 83 ? 8.481 -11.335 -3.118 1.00 93.12 83 PRO A C 1
ATOM 643 O O . PRO A 1 83 ? 9.684 -11.148 -2.942 1.00 93.12 83 PRO A O 1
ATOM 646 N N . TYR A 1 84 ? 7.883 -11.052 -4.280 1.00 93.31 84 TYR A N 1
ATOM 647 C CA . TYR A 1 84 ? 8.605 -10.517 -5.440 1.00 93.31 84 TYR A CA 1
ATOM 648 C C . TYR A 1 84 ? 9.110 -9.098 -5.177 1.00 93.31 84 TYR A C 1
ATOM 650 O O . TYR A 1 84 ? 10.294 -8.818 -5.364 1.00 93.31 84 TYR A O 1
ATOM 658 N N . LEU A 1 85 ? 8.249 -8.213 -4.662 1.00 93.00 85 LEU A N 1
ATOM 659 C CA . LEU A 1 85 ? 8.642 -6.836 -4.352 1.00 93.00 85 LEU A CA 1
ATOM 660 C C . LEU A 1 85 ? 9.702 -6.770 -3.244 1.00 93.00 85 LEU A C 1
ATOM 662 O O . LEU A 1 85 ? 10.620 -5.957 -3.327 1.00 93.00 85 LEU A O 1
ATOM 666 N N . GLN A 1 86 ? 9.630 -7.649 -2.238 1.00 91.31 86 GLN A N 1
ATOM 667 C CA . GLN A 1 86 ? 10.666 -7.763 -1.202 1.00 91.31 86 GLN A CA 1
ATOM 668 C C . GLN A 1 86 ? 12.016 -8.221 -1.764 1.00 91.31 86 GLN A C 1
ATOM 670 O O . GLN A 1 86 ? 13.058 -7.774 -1.287 1.00 91.31 86 GLN A O 1
ATOM 675 N N . ALA A 1 87 ? 12.005 -9.074 -2.790 1.00 92.00 87 ALA A N 1
ATOM 676 C CA . ALA A 1 87 ? 13.204 -9.488 -3.510 1.00 92.00 87 ALA A CA 1
ATOM 677 C C . ALA A 1 87 ? 13.711 -8.432 -4.515 1.00 92.00 87 ALA A C 1
ATOM 679 O O . ALA A 1 87 ? 14.756 -8.633 -5.131 1.00 92.00 87 ALA A O 1
ATOM 680 N N . GLY A 1 88 ? 12.995 -7.313 -4.695 1.00 88.69 88 GLY A N 1
ATOM 681 C CA . GLY A 1 88 ? 13.308 -6.302 -5.708 1.00 88.69 88 GLY A CA 1
ATOM 682 C C . GLY A 1 88 ? 13.020 -6.759 -7.142 1.00 88.69 88 GLY A C 1
ATOM 683 O O . GLY A 1 88 ? 13.580 -6.205 -8.086 1.00 88.69 88 GLY A O 1
ATOM 684 N N . ALA A 1 89 ? 12.174 -7.777 -7.317 1.00 89.44 89 ALA A N 1
ATOM 685 C CA . ALA A 1 89 ? 11.785 -8.289 -8.622 1.00 89.44 89 ALA A CA 1
ATOM 686 C C . ALA A 1 89 ? 10.661 -7.422 -9.211 1.00 89.44 89 ALA A C 1
ATOM 688 O O . ALA A 1 89 ? 9.491 -7.581 -8.872 1.00 89.44 89 ALA A O 1
ATOM 689 N N . PHE A 1 90 ? 11.020 -6.499 -10.105 1.00 87.31 90 PHE A N 1
ATOM 690 C CA . PHE A 1 90 ? 10.071 -5.602 -10.784 1.00 87.31 90 PHE A CA 1
ATOM 691 C C . PHE A 1 90 ? 9.447 -6.200 -12.056 1.00 87.31 90 PHE A C 1
ATOM 693 O O . PHE A 1 90 ? 8.764 -5.502 -12.793 1.00 87.31 90 PHE A O 1
ATOM 700 N N . GLU A 1 91 ? 9.640 -7.495 -12.307 1.00 88.00 91 GLU A N 1
ATOM 701 C CA . GLU A 1 91 ? 8.984 -8.230 -13.401 1.00 88.00 91 GLU A CA 1
ATOM 702 C C . GLU A 1 91 ? 7.463 -8.353 -13.224 1.00 88.00 91 GLU A C 1
ATOM 704 O O . GLU A 1 91 ? 6.746 -8.617 -14.180 1.00 88.00 91 GLU A O 1
ATOM 709 N N . ILE A 1 92 ? 6.971 -8.142 -12.000 1.00 89.75 92 ILE A N 1
ATOM 710 C CA . ILE A 1 92 ? 5.542 -8.157 -11.670 1.00 89.75 92 ILE A CA 1
ATOM 711 C C . ILE A 1 92 ? 4.866 -6.788 -11.827 1.00 89.75 92 ILE A C 1
ATOM 713 O O . ILE A 1 92 ? 3.675 -6.667 -11.545 1.00 89.75 92 ILE A O 1
ATOM 717 N N . VAL A 1 93 ? 5.628 -5.757 -12.208 1.00 93.12 93 VAL A N 1
ATOM 718 C CA . VAL A 1 93 ? 5.092 -4.420 -12.484 1.00 93.12 93 VAL A CA 1
ATOM 719 C C . VAL A 1 93 ? 4.225 -4.479 -13.740 1.00 93.12 93 VAL A C 1
ATOM 721 O O . VAL A 1 93 ? 4.565 -5.180 -14.690 1.00 93.12 93 VAL A O 1
ATOM 724 N N . ASP A 1 94 ? 3.123 -3.727 -13.747 1.00 93.56 94 ASP A N 1
ATOM 725 C CA . ASP A 1 94 ? 2.176 -3.666 -14.860 1.00 93.56 94 ASP A CA 1
ATOM 726 C C . ASP A 1 94 ? 2.906 -3.416 -16.190 1.00 93.56 94 ASP A C 1
ATOM 728 O O . ASP A 1 94 ? 3.550 -2.379 -16.388 1.00 93.56 94 ASP A O 1
ATOM 732 N N . GLU A 1 95 ? 2.767 -4.360 -17.122 1.00 91.31 95 GLU A N 1
ATOM 733 C CA . GLU A 1 95 ? 3.356 -4.299 -18.461 1.00 91.31 95 GLU A CA 1
ATOM 734 C C . GLU A 1 95 ? 2.950 -3.022 -19.206 1.00 91.31 95 GLU A C 1
ATOM 736 O O . GLU A 1 95 ? 3.715 -2.500 -20.014 1.00 91.31 95 GLU A O 1
ATOM 741 N N . ARG A 1 96 ? 1.781 -2.447 -18.892 1.00 91.31 96 ARG A N 1
ATOM 742 C CA . ARG A 1 96 ? 1.297 -1.192 -19.484 1.00 91.31 96 ARG A CA 1
ATOM 743 C C . ARG A 1 96 ? 2.171 0.009 -19.137 1.00 91.31 96 ARG A C 1
ATOM 745 O O . ARG A 1 96 ? 2.117 1.006 -19.859 1.00 91.31 96 ARG A O 1
ATOM 752 N N . LEU A 1 97 ? 2.969 -0.067 -18.069 1.00 87.94 97 LEU A N 1
ATOM 753 C CA . LEU A 1 97 ? 3.974 0.948 -17.761 1.00 87.94 97 LEU A CA 1
ATOM 754 C C . LEU A 1 97 ? 5.148 0.910 -18.747 1.00 87.94 97 LEU A C 1
ATOM 756 O O . LEU A 1 97 ? 5.866 1.900 -18.830 1.00 87.94 97 LEU A O 1
ATOM 760 N N . ASN A 1 98 ? 5.342 -0.181 -19.505 1.00 84.31 98 ASN A N 1
ATOM 761 C CA . ASN A 1 98 ? 6.357 -0.331 -20.559 1.00 84.31 98 ASN A CA 1
ATOM 762 C C . ASN A 1 98 ? 7.784 0.079 -20.132 1.00 84.31 98 ASN A C 1
ATOM 764 O O . ASN A 1 98 ? 8.560 0.598 -20.932 1.00 84.31 98 ASN A O 1
ATOM 768 N 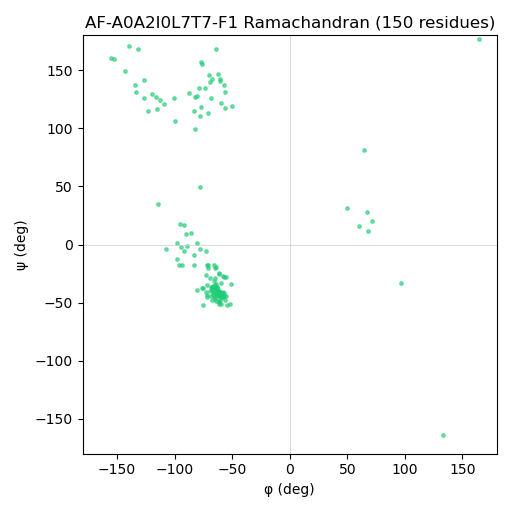N . GLY A 1 99 ? 8.129 -0.101 -18.853 1.00 81.38 99 GLY A N 1
ATOM 769 C CA . GLY A 1 99 ? 9.419 0.335 -18.306 1.00 81.38 99 GLY A CA 1
ATOM 770 C C . GLY A 1 99 ? 9.604 1.857 -18.227 1.00 81.38 99 GLY A C 1
ATOM 771 O O . GLY A 1 99 ? 10.710 2.319 -17.966 1.00 81.38 99 GLY A O 1
ATOM 772 N N . CYS A 1 100 ? 8.551 2.656 -18.423 1.00 86.81 100 CYS A N 1
ATOM 773 C CA . CYS A 1 100 ? 8.571 4.118 -18.313 1.00 86.81 100 CYS A CA 1
ATOM 774 C C . CYS A 1 100 ? 8.533 4.595 -16.850 1.00 86.81 100 CYS A C 1
ATOM 776 O O . CYS A 1 100 ? 7.737 5.461 -16.475 1.00 86.81 100 CYS A O 1
ATOM 778 N N . PHE A 1 101 ? 9.396 4.035 -16.008 1.00 91.12 101 PHE A N 1
ATOM 779 C CA . PHE A 1 101 ? 9.543 4.416 -14.611 1.00 91.12 101 PHE A CA 1
ATOM 780 C C . PHE A 1 101 ? 11.002 4.358 -14.174 1.00 91.12 101 PHE A C 1
ATOM 782 O O . PHE A 1 101 ? 11.789 3.541 -14.648 1.00 91.12 101 PHE A O 1
ATOM 789 N N . ASP A 1 102 ? 11.351 5.228 -13.237 1.00 94.94 102 ASP A N 1
ATOM 790 C CA . ASP A 1 102 ? 12.624 5.173 -12.547 1.00 94.94 102 ASP A CA 1
ATOM 791 C C . ASP A 1 102 ? 12.639 4.011 -11.545 1.00 94.94 102 ASP A C 1
ATOM 793 O O . ASP A 1 102 ? 11.688 3.803 -10.782 1.00 94.94 102 ASP A O 1
ATOM 797 N N . VAL A 1 103 ? 13.738 3.256 -11.535 1.00 93.69 103 VAL A N 1
ATOM 798 C CA . VAL A 1 103 ? 13.888 2.064 -10.689 1.00 93.69 103 VAL A CA 1
ATOM 799 C C . VAL A 1 103 ? 13.874 2.424 -9.204 1.00 93.69 103 VAL A C 1
ATOM 801 O O . VAL A 1 103 ? 13.277 1.696 -8.413 1.00 93.69 103 VAL A O 1
ATOM 804 N N . GLU A 1 104 ? 14.494 3.536 -8.805 1.00 95.19 104 GLU A N 1
ATOM 805 C CA . GLU A 1 104 ? 14.524 3.951 -7.401 1.00 95.19 104 GLU A CA 1
ATOM 806 C C . GLU A 1 104 ? 13.153 4.471 -6.958 1.00 95.19 104 GLU A C 1
ATOM 808 O O . GLU A 1 104 ? 12.674 4.096 -5.889 1.00 95.19 104 GLU A O 1
ATOM 813 N N . SER A 1 105 ? 12.467 5.248 -7.801 1.00 96.00 105 SER A N 1
ATOM 814 C CA . SER A 1 105 ? 11.075 5.649 -7.560 1.00 96.00 105 SER A CA 1
ATOM 815 C C . SER A 1 105 ? 10.172 4.431 -7.327 1.00 96.00 105 SER A C 1
ATOM 817 O O . SER A 1 105 ? 9.518 4.334 -6.285 1.00 96.00 105 SER A O 1
ATOM 819 N N . MET A 1 106 ? 10.208 3.456 -8.243 1.00 95.62 106 MET A N 1
ATOM 820 C CA . MET A 1 106 ? 9.416 2.228 -8.141 1.00 95.62 106 MET A CA 1
ATOM 821 C C . MET A 1 106 ? 9.773 1.422 -6.894 1.00 95.62 106 MET A C 1
ATOM 823 O O . MET A 1 106 ? 8.887 0.967 -6.171 1.00 95.62 106 MET A O 1
ATOM 827 N N . LYS A 1 107 ? 11.066 1.278 -6.594 1.00 95.94 107 LYS A N 1
ATOM 828 C CA . LYS A 1 107 ? 11.543 0.573 -5.403 1.00 95.94 107 LYS A CA 1
ATOM 829 C C . LYS A 1 107 ? 10.991 1.189 -4.123 1.00 95.94 107 LYS A C 1
ATOM 831 O O . LYS A 1 107 ? 10.523 0.460 -3.250 1.00 95.94 107 LYS A O 1
ATOM 836 N N . ARG A 1 108 ? 11.002 2.516 -4.006 1.00 96.38 108 ARG A N 1
ATOM 837 C CA . ARG A 1 108 ? 10.457 3.214 -2.835 1.00 96.38 108 ARG A CA 1
ATOM 838 C C . ARG A 1 108 ? 8.955 3.013 -2.697 1.00 96.38 108 ARG A C 1
ATOM 840 O O . ARG A 1 108 ? 8.486 2.664 -1.612 1.00 96.38 108 ARG A O 1
ATOM 847 N N . THR A 1 109 ? 8.214 3.148 -3.796 1.00 97.31 109 THR A N 1
ATOM 848 C CA . THR A 1 109 ? 6.773 2.865 -3.831 1.00 97.31 109 THR A CA 1
ATOM 849 C C . THR A 1 109 ? 6.471 1.411 -3.446 1.00 97.31 109 THR A C 1
ATOM 851 O O . THR A 1 109 ? 5.570 1.160 -2.645 1.00 97.31 109 THR A O 1
ATOM 854 N N . ALA A 1 110 ? 7.258 0.449 -3.932 1.00 97.00 110 ALA A N 1
ATOM 855 C CA . ALA A 1 110 ? 7.114 -0.965 -3.598 1.00 97.00 110 ALA A CA 1
ATOM 856 C C . ALA A 1 110 ? 7.391 -1.248 -2.112 1.00 97.00 110 ALA A C 1
ATOM 858 O O . ALA A 1 110 ? 6.616 -1.955 -1.468 1.00 97.00 110 ALA A O 1
ATOM 859 N N . ILE A 1 111 ? 8.449 -0.664 -1.538 1.00 97.00 111 ILE A N 1
ATOM 860 C CA . ILE A 1 111 ? 8.789 -0.826 -0.116 1.00 97.00 111 ILE A CA 1
ATOM 861 C C . ILE A 1 111 ? 7.652 -0.317 0.774 1.00 97.00 111 ILE A C 1
ATOM 863 O O . ILE A 1 111 ? 7.243 -1.014 1.707 1.00 97.00 111 ILE A O 1
ATOM 867 N N . VAL A 1 112 ? 7.122 0.879 0.499 1.00 98.06 112 VAL A N 1
ATOM 868 C CA . VAL A 1 112 ? 6.036 1.437 1.315 1.00 98.06 112 VAL A CA 1
ATOM 869 C C . VAL A 1 112 ? 4.734 0.650 1.145 1.00 98.06 112 VAL A C 1
ATOM 871 O O . VAL A 1 112 ? 4.044 0.416 2.139 1.00 98.06 112 VAL A O 1
ATOM 874 N N . ALA A 1 113 ? 4.433 0.155 -0.061 1.00 97.88 113 ALA A N 1
ATOM 875 C CA . ALA A 1 113 ? 3.284 -0.717 -0.306 1.00 97.88 113 ALA A CA 1
ATOM 876 C C . ALA A 1 113 ? 3.388 -2.026 0.495 1.00 97.88 113 ALA A C 1
ATOM 878 O O . ALA A 1 113 ? 2.468 -2.370 1.235 1.00 97.88 113 ALA A O 1
ATOM 879 N N . VAL A 1 114 ? 4.542 -2.702 0.432 1.00 97.75 114 VAL A N 1
ATOM 880 C CA . VAL A 1 114 ? 4.820 -3.947 1.168 1.00 97.75 114 VAL A CA 1
ATOM 881 C C . VAL A 1 114 ? 4.706 -3.757 2.681 1.00 97.75 114 VAL A C 1
ATOM 883 O O . VAL A 1 114 ? 4.073 -4.573 3.349 1.00 97.75 114 VAL A O 1
ATOM 886 N N . ARG A 1 115 ? 5.282 -2.678 3.230 1.00 97.88 115 ARG A N 1
ATOM 887 C CA . ARG A 1 115 ? 5.188 -2.381 4.670 1.00 97.88 115 ARG A CA 1
ATOM 888 C C . ARG A 1 115 ? 3.754 -2.076 5.102 1.00 97.88 115 ARG A C 1
ATOM 890 O O . ARG A 1 115 ? 3.356 -2.438 6.204 1.00 97.88 115 ARG A O 1
ATOM 897 N N . SER A 1 116 ? 2.973 -1.425 4.241 1.00 98.31 116 SER A N 1
ATOM 898 C CA . SER A 1 116 ? 1.574 -1.080 4.527 1.00 98.31 116 SER A CA 1
ATOM 899 C C . SER A 1 116 ? 0.684 -2.315 4.662 1.00 98.31 116 SER A C 1
ATOM 901 O O . SER A 1 116 ? -0.237 -2.307 5.471 1.00 98.31 116 SER A O 1
ATOM 903 N N . VAL A 1 117 ? 0.998 -3.400 3.946 1.00 97.50 117 VAL A N 1
ATOM 904 C CA . VAL A 1 117 ? 0.252 -4.672 3.986 1.00 97.50 117 VAL A CA 1
ATOM 905 C C . VAL A 1 117 ? 0.841 -5.706 4.956 1.00 97.50 117 VAL A C 1
ATOM 907 O O . VAL A 1 117 ? 0.554 -6.904 4.850 1.00 97.50 117 VAL A O 1
ATOM 910 N N . GLU A 1 118 ? 1.689 -5.286 5.900 1.00 97.00 118 GLU A N 1
ATOM 911 C CA . GLU A 1 118 ? 2.158 -6.188 6.951 1.00 97.00 118 GLU A CA 1
ATOM 912 C C . GLU A 1 118 ? 0.996 -6.723 7.785 1.00 97.00 118 GLU A C 1
ATOM 914 O O . GLU A 1 118 ? 0.030 -6.011 8.066 1.00 97.00 118 GLU A O 1
ATOM 919 N N . ARG A 1 119 ? 1.091 -7.998 8.187 1.00 92.75 119 ARG A N 1
ATOM 920 C CA . ARG A 1 119 ? 0.061 -8.600 9.045 1.00 92.75 119 ARG A CA 1
ATOM 921 C C . ARG A 1 119 ? -0.008 -7.857 10.370 1.00 92.75 119 ARG A C 1
ATOM 923 O O . ARG A 1 119 ? -1.101 -7.449 10.730 1.00 92.75 119 ARG A O 1
ATOM 930 N N . ASP A 1 120 ? 1.153 -7.635 10.987 1.00 93.81 120 ASP A N 1
ATOM 931 C CA . ASP A 1 120 ? 1.305 -6.883 12.232 1.00 93.81 120 ASP A CA 1
ATOM 932 C C . ASP A 1 120 ? 1.069 -5.375 12.012 1.00 93.81 120 ASP A C 1
ATOM 934 O O . ASP A 1 120 ? 1.863 -4.703 11.344 1.00 93.81 120 ASP A O 1
ATOM 938 N N . ALA A 1 121 ? -0.003 -4.825 12.586 1.00 93.88 121 ALA A N 1
ATOM 939 C CA . ALA A 1 121 ? -0.359 -3.411 12.482 1.00 93.88 121 ALA A CA 1
ATOM 940 C C . ALA A 1 121 ? 0.706 -2.467 13.065 1.00 93.88 121 ALA A C 1
ATOM 942 O O . ALA A 1 121 ? 0.801 -1.309 12.637 1.00 93.88 121 ALA A O 1
ATOM 943 N N . SER A 1 122 ? 1.540 -2.933 14.000 1.00 93.88 122 SER A N 1
ATOM 944 C CA . SER A 1 122 ? 2.656 -2.156 14.555 1.00 93.88 122 SER A CA 1
ATOM 945 C C . SER A 1 122 ? 3.783 -1.937 13.541 1.00 93.88 122 SER A C 1
ATOM 947 O O . SER A 1 122 ? 4.447 -0.903 13.587 1.00 93.88 122 SER A O 1
ATOM 949 N N . GLN A 1 123 ? 3.955 -2.859 12.588 1.00 96.31 123 GLN A N 1
ATOM 950 C CA . GLN A 1 123 ? 4.988 -2.789 11.547 1.00 96.31 123 GLN A CA 1
ATOM 951 C C . GLN A 1 123 ? 4.575 -1.911 10.359 1.00 96.31 123 GLN A C 1
ATOM 953 O O . GLN A 1 123 ? 5.423 -1.468 9.575 1.00 96.31 123 GLN A O 1
ATOM 958 N N . ARG A 1 124 ? 3.273 -1.634 10.231 1.00 97.94 124 ARG A N 1
ATOM 959 C CA . ARG A 1 124 ? 2.740 -0.747 9.195 1.00 97.94 124 ARG A CA 1
ATOM 960 C C . ARG A 1 124 ? 3.166 0.701 9.471 1.00 97.94 124 ARG A C 1
ATOM 962 O O . ARG A 1 124 ? 3.117 1.126 10.627 1.00 97.94 124 ARG A O 1
ATOM 969 N N . PRO A 1 125 ? 3.529 1.490 8.451 1.00 97.94 125 PRO A N 1
ATOM 970 C CA . PRO A 1 125 ? 3.739 2.924 8.613 1.00 97.94 125 PRO A CA 1
ATOM 971 C C . PRO A 1 125 ? 2.435 3.643 8.996 1.00 97.94 125 PRO A C 1
ATOM 973 O O . PRO A 1 125 ? 1.335 3.093 8.925 1.00 97.94 125 PRO A O 1
ATOM 976 N N . THR A 1 126 ? 2.550 4.895 9.407 1.00 97.75 126 THR A N 1
ATOM 977 C CA . THR A 1 126 ? 1.436 5.846 9.463 1.00 97.75 126 THR A CA 1
ATOM 978 C C . THR A 1 126 ? 1.114 6.362 8.060 1.00 97.75 126 THR A C 1
ATOM 980 O O . THR A 1 126 ? 1.985 6.402 7.190 1.00 97.75 126 THR A O 1
ATOM 983 N N . MET A 1 127 ? -0.110 6.849 7.824 1.00 97.12 127 MET A N 1
ATOM 984 C CA . MET A 1 127 ? -0.434 7.461 6.525 1.00 97.12 127 MET A CA 1
ATOM 985 C C . MET A 1 127 ? 0.412 8.703 6.207 1.00 97.12 127 MET A C 1
ATOM 987 O O . MET A 1 127 ? 0.635 9.005 5.035 1.00 97.12 127 MET A O 1
ATOM 991 N N . ALA A 1 128 ? 0.920 9.405 7.224 1.00 97.50 128 ALA A N 1
ATOM 992 C CA . ALA A 1 128 ? 1.845 10.519 7.036 1.00 97.50 128 ALA A CA 1
ATOM 993 C C . ALA A 1 128 ? 3.201 10.051 6.477 1.00 97.50 128 ALA A C 1
ATOM 995 O O . ALA A 1 128 ? 3.716 10.654 5.535 1.00 97.50 128 ALA A O 1
ATOM 996 N N . GLU A 1 129 ? 3.747 8.953 7.006 1.00 97.94 129 GLU A N 1
ATOM 997 C CA . GLU A 1 129 ? 4.969 8.330 6.480 1.00 97.94 129 GLU A CA 1
ATOM 998 C C . GLU A 1 129 ? 4.743 7.787 5.067 1.00 97.94 129 GLU A C 1
ATOM 1000 O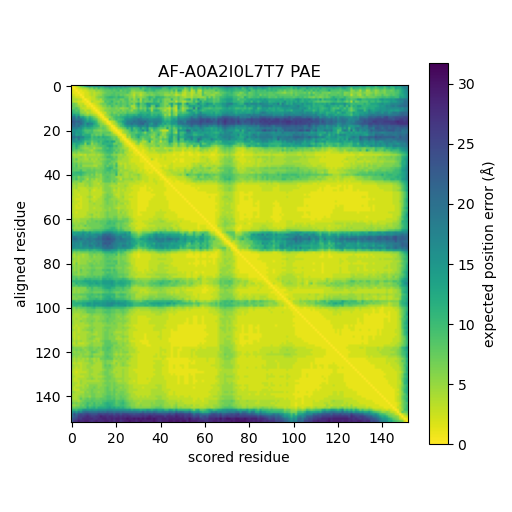 O . GLU A 1 129 ? 5.568 8.029 4.187 1.00 97.94 129 GLU A O 1
ATOM 1005 N N . VAL A 1 130 ? 3.593 7.144 4.814 1.00 98.19 130 VAL A N 1
ATOM 1006 C CA . VAL A 1 130 ? 3.219 6.688 3.464 1.00 98.19 130 VAL A CA 1
ATOM 1007 C C . VAL A 1 130 ? 3.221 7.852 2.475 1.00 98.19 130 VAL A C 1
ATOM 1009 O O . VAL A 1 130 ? 3.815 7.762 1.402 1.00 98.19 130 VAL A O 1
ATOM 1012 N N . LEU A 1 131 ? 2.597 8.973 2.841 1.00 97.75 131 LEU A N 1
ATOM 1013 C CA . LEU A 1 131 ? 2.570 10.173 2.010 1.00 97.75 131 LEU A CA 1
ATOM 1014 C C . LEU A 1 131 ? 3.974 10.738 1.757 1.00 97.75 131 LEU A C 1
ATOM 1016 O O . LEU A 1 131 ? 4.246 11.186 0.643 1.00 97.75 131 LEU A O 1
ATOM 1020 N N . SER A 1 132 ? 4.842 10.753 2.772 1.00 97.88 132 SER A N 1
ATOM 1021 C CA . SER A 1 132 ? 6.218 11.244 2.635 1.00 97.88 132 SER A CA 1
ATOM 1022 C C . SER A 1 132 ? 6.995 10.417 1.614 1.00 97.88 132 SER A C 1
ATOM 1024 O O . SER A 1 132 ? 7.515 10.971 0.647 1.00 97.88 132 SER A O 1
ATOM 1026 N N . GLU A 1 133 ? 6.981 9.090 1.760 1.00 97.88 133 GLU A N 1
ATOM 1027 C CA .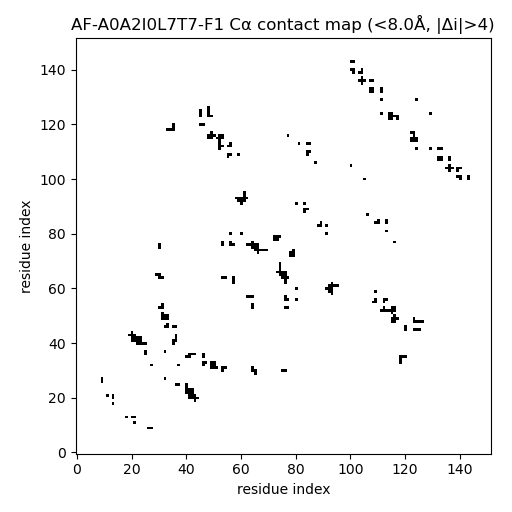 GLU A 1 133 ? 7.656 8.167 0.841 1.00 97.88 133 GLU A CA 1
ATOM 1028 C C . GLU A 1 133 ? 7.156 8.325 -0.599 1.00 97.88 133 GLU A C 1
ATOM 1030 O O . GLU A 1 133 ? 7.951 8.433 -1.534 1.00 97.88 133 GLU A O 1
ATOM 1035 N N . LEU A 1 134 ? 5.835 8.412 -0.789 1.00 97.88 134 LEU A N 1
ATOM 1036 C CA . LEU A 1 134 ? 5.247 8.579 -2.118 1.00 97.88 134 LEU A CA 1
ATOM 1037 C C . LEU A 1 134 ? 5.586 9.935 -2.752 1.00 97.88 134 LEU A C 1
ATOM 1039 O O . LEU A 1 134 ? 5.795 10.000 -3.962 1.00 97.88 134 LEU A O 1
ATOM 1043 N N . LYS A 1 135 ? 5.670 11.020 -1.971 1.00 98.06 135 LYS A N 1
ATOM 1044 C CA . LYS A 1 135 ? 6.084 12.340 -2.484 1.00 98.06 135 LYS A CA 1
ATOM 1045 C C . LYS A 1 135 ? 7.523 12.334 -2.976 1.00 98.06 135 LYS A C 1
ATOM 1047 O O . LYS A 1 135 ? 7.828 12.943 -4.005 1.00 98.06 135 LYS A O 1
ATOM 1052 N N . GLU A 1 136 ? 8.407 11.665 -2.252 1.00 97.81 136 GLU A N 1
ATOM 1053 C CA . GLU A 1 136 ? 9.802 11.579 -2.654 1.00 97.81 136 GLU A CA 1
ATOM 1054 C C . GLU A 1 136 ? 9.971 10.660 -3.872 1.00 97.81 136 GLU A C 1
ATOM 1056 O O . GLU A 1 136 ? 10.619 11.060 -4.839 1.00 97.81 136 GLU A O 1
ATOM 1061 N N . ALA A 1 137 ? 9.303 9.499 -3.896 1.00 97.38 137 ALA A N 1
ATOM 1062 C CA . ALA A 1 137 ? 9.249 8.632 -5.075 1.00 97.38 137 ALA A CA 1
ATOM 1063 C C . ALA A 1 137 ? 8.720 9.385 -6.310 1.00 97.38 137 ALA A C 1
ATOM 1065 O O . ALA A 1 137 ? 9.313 9.318 -7.389 1.00 97.38 137 ALA A O 1
ATOM 1066 N N . TYR A 1 138 ? 7.654 10.173 -6.150 1.00 96.31 138 TYR A N 1
ATOM 1067 C CA . TYR A 1 138 ? 7.108 11.012 -7.216 1.00 96.31 138 TYR A CA 1
ATOM 1068 C C . TYR A 1 138 ? 8.106 12.073 -7.704 1.00 96.31 138 TYR A C 1
ATOM 1070 O O . TYR A 1 138 ? 8.234 12.294 -8.906 1.00 96.31 138 TYR A O 1
ATOM 1078 N N . SER A 1 139 ? 8.861 12.697 -6.797 1.00 97.44 139 SER A N 1
ATOM 1079 C CA . SER A 1 139 ? 9.875 13.701 -7.154 1.00 97.44 139 SER A CA 1
ATOM 1080 C C . SER A 1 139 ? 11.021 13.105 -7.982 1.00 97.44 139 SER A C 1
ATOM 1082 O O . SER A 1 139 ? 11.490 13.727 -8.940 1.00 97.44 139 SER A O 1
ATOM 1084 N N . ILE A 1 140 ? 11.436 11.877 -7.653 1.00 97.19 140 ILE A N 1
ATOM 1085 C CA . ILE A 1 140 ? 12.426 11.115 -8.427 1.00 97.19 140 ILE A CA 1
ATOM 1086 C C . ILE A 1 140 ? 11.873 10.809 -9.825 1.00 97.19 140 ILE A C 1
ATOM 1088 O O . ILE A 1 140 ? 12.522 11.119 -10.824 1.00 97.19 140 ILE A O 1
ATOM 1092 N N . GLN A 1 141 ? 10.642 10.297 -9.906 1.00 95.00 141 GLN A N 1
ATOM 1093 C CA . GLN A 1 141 ? 9.993 9.991 -11.183 1.00 95.00 141 GLN A CA 1
ATOM 1094 C C . GLN A 1 141 ? 9.852 11.230 -12.076 1.00 95.00 141 GLN A C 1
ATOM 1096 O O . GLN A 1 141 ? 10.096 11.154 -13.277 1.00 95.00 141 GLN A O 1
ATOM 1101 N N . LEU A 1 142 ? 9.490 12.388 -11.515 1.00 94.75 142 LEU A N 1
ATOM 1102 C CA . LEU A 1 142 ? 9.408 13.640 -12.274 1.00 94.75 142 LEU A CA 1
ATOM 1103 C C . LEU A 1 142 ? 10.761 14.045 -12.862 1.00 94.75 142 LEU A C 1
ATOM 1105 O O . LEU A 1 142 ? 10.826 14.492 -14.007 1.00 94.75 142 LEU A O 1
ATOM 1109 N N . SER A 1 143 ? 11.833 13.861 -12.094 1.00 95.38 143 SER A N 1
ATOM 1110 C CA . SER A 1 143 ? 13.195 14.158 -12.538 1.00 95.38 143 SER A CA 1
ATOM 1111 C C . SER A 1 143 ? 13.626 13.215 -13.668 1.00 95.38 143 SER A C 1
ATOM 1113 O O . SER A 1 143 ? 14.191 13.670 -14.662 1.00 95.38 143 SER A O 1
ATOM 1115 N N . TYR A 1 144 ? 13.288 11.925 -13.562 1.00 93.50 144 TYR A N 1
ATOM 1116 C CA . TYR A 1 144 ? 13.494 10.928 -14.618 1.00 93.50 144 TYR A CA 1
ATOM 1117 C C . TYR A 1 144 ? 12.718 11.254 -15.902 1.00 93.50 144 TYR A C 1
ATOM 1119 O O . TYR A 1 144 ? 13.266 11.180 -17.001 1.00 93.50 144 TYR A O 1
ATOM 1127 N N . LEU A 1 145 ? 11.451 11.659 -15.793 1.00 90.62 145 LEU A N 1
ATOM 1128 C CA . LEU A 1 145 ? 10.649 12.030 -16.960 1.00 90.62 145 LEU A CA 1
ATOM 1129 C C . LEU A 1 145 ? 11.165 13.315 -17.624 1.00 90.62 145 LEU A C 1
ATOM 1131 O O . LEU A 1 145 ? 11.169 13.411 -18.849 1.00 90.62 145 LEU A O 1
ATOM 1135 N N . ALA A 1 146 ? 11.648 14.283 -16.840 1.00 91.06 146 ALA A N 1
ATOM 1136 C CA . ALA A 1 146 ? 12.234 15.514 -17.364 1.00 91.06 146 ALA A CA 1
ATOM 1137 C C . ALA A 1 146 ? 13.551 15.268 -18.125 1.00 91.06 146 ALA A C 1
ATOM 1139 O O . ALA A 1 146 ? 13.794 15.906 -19.152 1.00 91.06 146 ALA A O 1
ATOM 1140 N N . SER A 1 147 ? 14.392 14.337 -17.659 1.00 88.00 147 SER A N 1
ATOM 1141 C CA . SER A 1 147 ? 15.631 13.960 -18.355 1.00 88.00 147 SER A CA 1
ATOM 1142 C C . SER A 1 147 ? 15.367 13.081 -19.581 1.00 88.00 147 SER A C 1
ATOM 1144 O O . SER A 1 147 ? 15.994 13.275 -20.620 1.00 88.00 147 SER A O 1
ATOM 1146 N N . SER A 1 148 ? 14.389 12.177 -19.502 1.00 76.44 148 SER A N 1
ATOM 1147 C CA . SER A 1 148 ? 13.995 11.288 -20.607 1.00 76.44 148 SER A CA 1
ATOM 1148 C C . SER A 1 148 ? 13.248 12.026 -21.727 1.00 76.44 148 SER A C 1
ATOM 1150 O O . SER A 1 148 ? 13.308 11.624 -22.885 1.00 76.44 148 SER A O 1
ATOM 1152 N N . GLY A 1 149 ? 12.588 13.144 -21.406 1.00 60.03 149 GLY A N 1
ATOM 1153 C CA . GLY A 1 149 ? 11.899 14.011 -22.365 1.00 60.03 149 GLY A CA 1
ATOM 1154 C C . GLY A 1 149 ? 12.808 14.851 -23.276 1.00 60.03 149 GLY A C 1
ATOM 1155 O O . GLY A 1 149 ? 12.291 15.498 -24.178 1.00 60.03 149 GLY A O 1
ATOM 1156 N N . HIS A 1 150 ? 14.135 14.838 -23.083 1.00 50.44 150 HIS A N 1
ATOM 1157 C CA . HIS A 1 150 ? 15.110 15.517 -23.957 1.00 50.44 150 HIS A CA 1
ATOM 1158 C C . HIS A 1 150 ? 15.629 14.634 -25.116 1.00 50.44 150 HIS A C 1
ATOM 1160 O O . HIS A 1 150 ? 16.563 15.027 -25.813 1.00 50.44 150 HIS A O 1
ATOM 1166 N N . MET A 1 151 ? 15.046 13.448 -25.334 1.00 46.34 151 MET A N 1
ATOM 1167 C CA . MET A 1 151 ? 15.391 12.526 -26.431 1.00 46.34 151 MET A CA 1
ATOM 1168 C C . MET A 1 151 ? 14.253 12.324 -27.449 1.00 46.34 151 MET A C 1
ATOM 1170 O O . MET A 1 151 ? 14.120 11.234 -27.999 1.00 46.34 151 MET A O 1
ATOM 1174 N N . ASN A 1 152 ? 13.452 13.359 -27.724 1.00 37.53 152 ASN A N 1
ATOM 1175 C CA . ASN A 1 152 ? 12.518 13.375 -28.858 1.00 37.53 152 ASN A CA 1
ATOM 1176 C C . ASN A 1 152 ? 12.689 14.644 -29.692 1.00 37.53 152 ASN A C 1
ATOM 1178 O O . ASN A 1 152 ? 12.648 15.740 -29.089 1.00 37.53 152 ASN A O 1
#

Organism: P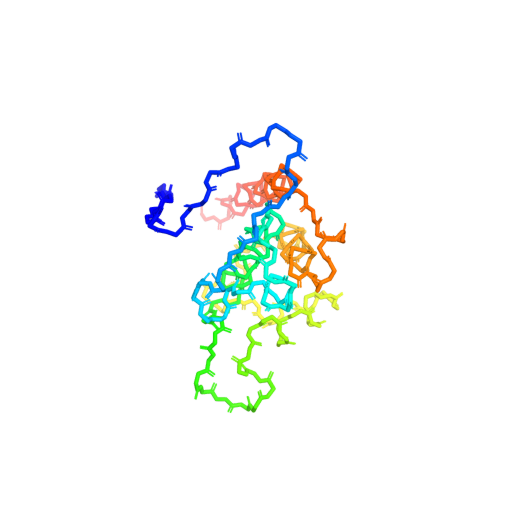unica granatum (NCBI:txid22663)

Solvent-accessible surface area (backbone atoms only — not comparable to full-atom values): 8874 Å² total; per-residue (Å²): 138,82,90,78,92,75,84,68,90,80,67,79,82,77,89,47,100,86,56,78,56,46,80,49,83,82,80,77,56,88,62,40,59,31,69,50,30,68,74,69,28,42,45,34,74,51,39,54,32,20,29,49,14,44,52,46,48,26,68,47,36,67,45,64,44,60,38,96,68,80,57,84,73,50,28,39,36,67,74,45,49,42,65,38,50,75,71,67,46,67,84,62,43,30,70,88,54,71,79,78,64,41,69,66,23,51,49,47,49,45,52,53,22,49,34,19,54,40,74,53,59,85,69,25,59,52,68,68,55,49,50,50,50,47,52,51,21,48,53,48,34,53,52,48,51,60,62,60,61,74,77,117

Secondary structure (DSSP, 8-state):
--------TT-----STT---EE------TTT--HHHHHH-EE-HHHHHHHHHHHHHHHHHT--SB-SSS-GGGSBHHHHHHHHHHTT-GGGS-GGGTT-S-HHHHHHHHHHHHHHT-SSTTTSPPHHHHHHHHHHHHHHHHHHHHHHTT--

Foldseek 3Di:
DDDDDDDCVVPDDPPDPPDQWDQDDDDDDPLLAQPCCVVVSTHGLLSVLQSVLSVLLCQQQVDDQADPDDDPQVRGSLSPVLVCLVVLNSPSGHCVCVPLFDSVLSNLSSVLSNQSNDNDSVSHDGVVVNVVSNVVSVVVSVVSCVVVVVPD

Sequence (152 aa):
MNAKVCDFGLSKQITREDATHVTTVVKGTAGYLDPEYYSTQQLTEKSDVYSFGVVLLELICGREPLSHTGTPDSFNLVLWAKPYLQAGAFEIVDERLNGCFDVESMKRTAIVAVRSVERDASQRPTMAEVLSELKEAYSIQLSYLASSGHMN

pLDDT: mean 86.48, std 12.61, range [37.53, 98.31]

InterPro domains:
  IPR000719 Protein kinase domain [PF00069] (3-132)
  IPR000719 Protein kinase domain [PS50011] (1-145)
  IPR011009 Protein kinase-like domain superfamily [SSF56112] (1-136)